Protein AF-A0A8S3HUP2-F1 (afdb_monomer_lite)

Sequence (171 aa):
MTCAILGTLSKCTTDFLYVMNHSKTFIFMIPIFGMLSSYVVVGIRSYISKICNLDEEGKIFSIIASLESIDALIGSFLFNILYSYTISTCPSSIFILACFLHFLTLPIFIDNNLNRRQNVAEQMKKMLPIKNNNSNNQSRIHYLSLMHYFRRNHRKFIYDYNRPDNDRNKI

Foldseek 3Di:
DVLLLQLLVLLLVLLVLLLVPPDPVSVVCSVVSNVSNVSNVVVVLVVLVVVDDPVCSVVVVVVVVVVVVVVVVVLVVCLVVVCVVCVVPDNSVSSVVVSVVSVVVNVVVVVVVVVVVVVVVVVVVVVDPDPDPPCPPVVVVVVVVVVVVVVVVVVVVVVVVPDDPPPPPDD

Structure (mmCIF, N/CA/C/O backbone):
data_AF-A0A8S3HUP2-F1
#
_entry.id   AF-A0A8S3HUP2-F1
#
loop_
_atom_site.group_PDB
_atom_site.id
_atom_site.type_symbol
_atom_site.label_atom_id
_atom_site.label_alt_id
_atom_site.label_comp_id
_atom_site.label_asym_id
_atom_site.label_entity_id
_atom_site.label_seq_id
_atom_site.pdbx_PDB_ins_code
_atom_site.Cartn_x
_atom_site.Cartn_y
_atom_site.Cartn_z
_atom_site.occupancy
_atom_site.B_iso_or_equiv
_atom_site.auth_seq_id
_atom_site.auth_comp_id
_atom_site.auth_asym_id
_atom_site.auth_atom_id
_atom_site.pdbx_PDB_model_num
ATOM 1 N N . MET A 1 1 ? -4.313 -1.466 10.182 1.00 73.88 1 MET A N 1
ATOM 2 C CA . MET A 1 1 ? -3.407 -0.297 10.143 1.00 73.88 1 MET A CA 1
ATOM 3 C C . MET A 1 1 ? -1.939 -0.671 10.218 1.00 73.88 1 MET A C 1
ATOM 5 O O . MET A 1 1 ? -1.272 -0.479 9.220 1.00 73.88 1 MET A O 1
ATOM 9 N N . THR A 1 2 ? -1.426 -1.286 11.286 1.00 78.38 2 THR A N 1
ATOM 10 C CA . THR A 1 2 ? -0.028 -1.778 11.300 1.00 78.38 2 THR A CA 1
ATOM 11 C C . THR A 1 2 ? 0.268 -2.768 10.167 1.00 78.38 2 THR A C 1
ATOM 13 O O . THR A 1 2 ? 1.293 -2.640 9.513 1.00 78.38 2 THR A O 1
ATOM 16 N N . CYS A 1 3 ? -0.664 -3.678 9.858 1.00 83.56 3 CYS A N 1
ATOM 17 C CA . CYS A 1 3 ? -0.536 -4.590 8.712 1.00 83.56 3 CYS A CA 1
ATOM 18 C C . CYS A 1 3 ? -0.501 -3.856 7.359 1.00 83.56 3 CYS A C 1
ATOM 20 O O . CYS A 1 3 ? 0.185 -4.307 6.452 1.00 83.56 3 CYS A O 1
ATOM 22 N N . ALA A 1 4 ? -1.189 -2.712 7.236 1.00 82.94 4 ALA A N 1
ATOM 23 C CA . ALA A 1 4 ? -1.146 -1.911 6.014 1.00 82.94 4 ALA A CA 1
ATOM 24 C C . ALA A 1 4 ? 0.214 -1.219 5.854 1.00 82.94 4 ALA A C 1
ATOM 26 O O . ALA A 1 4 ? 0.781 -1.265 4.775 1.00 82.94 4 ALA A O 1
ATOM 27 N N . ILE A 1 5 ? 0.779 -0.681 6.942 1.00 84.75 5 ILE A N 1
ATOM 28 C CA . ILE A 1 5 ? 2.119 -0.066 6.942 1.00 84.75 5 ILE A CA 1
ATOM 29 C C . ILE A 1 5 ? 3.199 -1.085 6.550 1.00 84.75 5 ILE A C 1
ATOM 31 O O . ILE A 1 5 ? 4.097 -0.777 5.768 1.00 84.75 5 ILE A O 1
ATOM 35 N N . LEU A 1 6 ? 3.104 -2.314 7.070 1.00 87.31 6 LEU A N 1
ATOM 36 C CA . LEU A 1 6 ? 4.016 -3.398 6.694 1.00 87.31 6 LEU A CA 1
ATOM 37 C C . LEU A 1 6 ? 3.906 -3.732 5.200 1.00 87.31 6 LEU A C 1
ATOM 39 O O . LEU A 1 6 ? 4.928 -3.897 4.535 1.00 87.31 6 LEU A O 1
ATOM 43 N N . GLY A 1 7 ? 2.684 -3.770 4.664 1.00 86.38 7 GLY A N 1
ATOM 44 C CA . GLY A 1 7 ? 2.462 -4.008 3.241 1.00 86.38 7 GLY A CA 1
ATOM 45 C C . GLY A 1 7 ? 2.969 -2.874 2.345 1.00 86.38 7 GLY A C 1
ATOM 46 O O . GLY A 1 7 ? 3.601 -3.147 1.328 1.00 86.38 7 GLY A O 1
ATOM 47 N N . THR A 1 8 ? 2.780 -1.606 2.732 1.00 85.56 8 THR A N 1
ATOM 48 C CA . THR A 1 8 ? 3.290 -0.460 1.959 1.00 85.56 8 THR A CA 1
ATOM 49 C C . THR A 1 8 ? 4.816 -0.406 1.960 1.00 85.56 8 THR A C 1
ATOM 51 O O . THR A 1 8 ? 5.414 -0.076 0.939 1.00 85.56 8 THR A O 1
ATOM 54 N N . LEU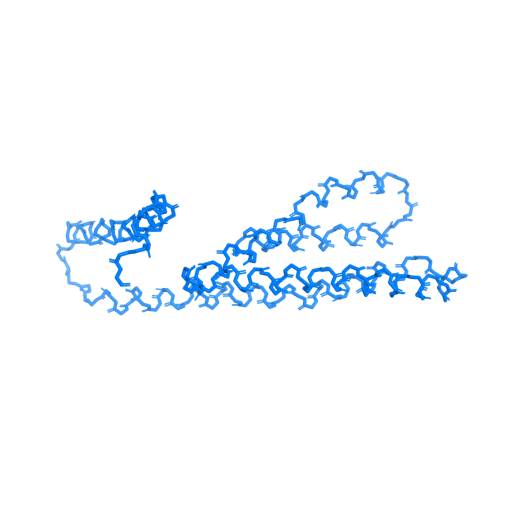 A 1 9 ? 5.462 -0.782 3.070 1.00 88.00 9 LEU A N 1
ATOM 55 C CA . LEU A 1 9 ? 6.923 -0.856 3.149 1.00 88.00 9 LEU A CA 1
ATOM 56 C C . LEU A 1 9 ? 7.476 -1.950 2.225 1.00 88.00 9 LEU A C 1
ATOM 58 O O . LEU A 1 9 ? 8.397 -1.703 1.453 1.00 88.00 9 LEU A O 1
ATOM 62 N N . SER A 1 10 ? 6.863 -3.135 2.257 1.00 88.19 10 SER A N 1
ATOM 63 C CA . SER A 1 10 ? 7.183 -4.240 1.345 1.00 88.19 10 SER A CA 1
ATOM 64 C C . SER A 1 10 ? 7.017 -3.837 -0.125 1.00 88.19 10 SER A C 1
ATOM 66 O O . SER A 1 10 ? 7.893 -4.125 -0.947 1.00 88.19 10 SER A O 1
ATOM 68 N N . LYS A 1 11 ? 5.944 -3.107 -0.461 1.00 86.56 11 LYS A N 1
ATOM 69 C CA . LYS A 1 11 ? 5.715 -2.615 -1.824 1.00 86.56 11 LYS A CA 1
ATOM 70 C C . LYS A 1 11 ? 6.787 -1.614 -2.263 1.00 86.56 11 LYS A C 1
ATOM 72 O O . LYS A 1 11 ? 7.316 -1.757 -3.360 1.00 86.56 11 LYS A O 1
ATOM 77 N N . CYS A 1 12 ? 7.169 -0.684 -1.388 1.00 86.19 12 CYS A N 1
ATOM 78 C CA . CYS A 1 12 ? 8.240 0.278 -1.655 1.00 86.19 12 CYS A CA 1
ATOM 79 C C . CYS A 1 12 ? 9.581 -0.421 -1.941 1.00 86.19 12 CYS A C 1
ATOM 81 O O . CYS A 1 12 ? 10.260 -0.082 -2.909 1.00 86.19 12 CYS A O 1
ATOM 83 N N . THR A 1 13 ? 9.940 -1.438 -1.148 1.00 87.69 13 THR A N 1
ATOM 84 C CA . THR A 1 13 ? 11.149 -2.247 -1.384 1.00 87.69 13 THR A CA 1
ATOM 85 C C . THR A 1 13 ? 11.082 -2.980 -2.724 1.00 87.69 13 THR A C 1
ATOM 87 O O . THR A 1 13 ? 12.063 -3.026 -3.460 1.00 87.69 13 THR A O 1
ATOM 90 N N . THR A 1 14 ? 9.917 -3.530 -3.066 1.00 87.62 14 THR A N 1
ATOM 91 C CA . THR A 1 14 ? 9.701 -4.267 -4.320 1.00 87.62 14 THR A CA 1
ATOM 92 C C . THR A 1 14 ? 9.875 -3.363 -5.542 1.00 87.62 14 THR A C 1
ATOM 94 O O . THR A 1 14 ? 10.558 -3.739 -6.492 1.00 87.62 14 THR A O 1
ATOM 97 N N . ASP A 1 15 ? 9.309 -2.156 -5.513 1.00 85.12 15 ASP A N 1
ATOM 98 C CA . ASP A 1 15 ? 9.415 -1.201 -6.621 1.00 85.12 15 ASP A CA 1
ATOM 99 C C . ASP A 1 15 ? 10.847 -0.682 -6.789 1.00 85.12 15 ASP A C 1
ATOM 101 O O . ASP A 1 15 ? 11.329 -0.540 -7.912 1.00 85.12 15 ASP A O 1
ATOM 105 N N . PHE A 1 16 ? 11.577 -0.488 -5.687 1.00 86.50 16 PHE A N 1
ATOM 106 C CA . PHE A 1 16 ? 12.999 -0.152 -5.738 1.00 86.50 16 PHE A CA 1
ATOM 107 C C . PHE A 1 16 ? 13.827 -1.257 -6.417 1.00 86.50 16 PHE A C 1
ATOM 109 O O . PHE A 1 16 ? 14.665 -0.970 -7.273 1.00 86.50 16 PHE A O 1
ATOM 116 N N . LEU A 1 17 ? 13.548 -2.529 -6.107 1.00 86.94 17 LEU A N 1
ATOM 117 C CA . LEU A 1 17 ? 14.198 -3.670 -6.763 1.00 86.94 17 LEU A CA 1
ATOM 118 C C . LEU A 1 17 ? 13.874 -3.754 -8.263 1.00 86.94 17 LEU A C 1
ATOM 120 O O . LEU A 1 17 ? 14.758 -4.095 -9.048 1.00 86.94 17 LEU A O 1
ATOM 124 N N . TYR A 1 18 ? 12.652 -3.396 -8.675 1.00 85.25 18 TYR A N 1
ATOM 125 C CA . TYR A 1 18 ? 12.288 -3.286 -10.093 1.00 85.25 18 TYR A CA 1
ATOM 126 C C . TYR A 1 18 ? 13.093 -2.205 -10.827 1.00 85.25 18 TYR A C 1
ATOM 128 O O . TYR A 1 18 ? 13.480 -2.403 -11.978 1.00 85.25 18 TYR A O 1
ATOM 136 N N . VAL A 1 19 ? 13.375 -1.072 -10.177 1.00 84.12 19 VAL A N 1
ATOM 137 C CA . VAL A 1 19 ? 14.195 -0.002 -10.771 1.00 84.12 19 VAL A CA 1
ATOM 138 C C . VAL A 1 19 ? 15.656 -0.438 -10.909 1.00 84.12 19 VAL A C 1
ATOM 140 O O . VAL A 1 19 ? 16.290 -0.155 -11.924 1.00 84.12 19 VAL A O 1
ATOM 143 N N . MET A 1 20 ? 16.186 -1.188 -9.939 1.00 81.44 20 MET A N 1
ATOM 144 C CA . MET A 1 20 ? 17.572 -1.668 -9.948 1.00 81.44 20 MET A CA 1
ATOM 145 C C . MET A 1 20 ? 17.836 -2.854 -10.890 1.00 81.44 20 MET A C 1
ATOM 147 O O . MET A 1 20 ? 18.904 -3.446 -10.771 1.00 81.44 20 MET A O 1
ATOM 151 N N . ASN A 1 21 ? 16.931 -3.191 -11.821 1.00 75.25 21 ASN A N 1
ATOM 152 C CA . ASN A 1 21 ? 16.952 -4.363 -12.717 1.00 75.25 21 ASN A CA 1
ATOM 153 C C . ASN A 1 21 ? 18.203 -4.490 -13.633 1.00 75.25 21 ASN A C 1
ATOM 155 O O . ASN A 1 21 ? 18.117 -4.446 -14.856 1.00 75.25 21 ASN A O 1
ATOM 159 N N . HIS A 1 22 ? 19.381 -4.656 -13.034 1.00 73.25 22 HIS A N 1
ATOM 160 C CA . HIS A 1 22 ? 20.679 -4.838 -13.680 1.00 73.25 22 HIS A CA 1
ATOM 161 C C . HIS A 1 22 ? 21.050 -6.325 -13.781 1.00 73.25 22 HIS A C 1
ATOM 163 O O . HIS A 1 22 ? 21.909 -6.692 -14.576 1.00 73.25 22 HIS A O 1
ATOM 169 N N . SER A 1 23 ? 20.422 -7.199 -12.979 1.00 79.19 23 SER A N 1
ATOM 170 C CA . SER A 1 23 ? 20.709 -8.638 -12.952 1.00 79.19 23 SER A CA 1
ATOM 171 C C . SER A 1 23 ? 19.450 -9.476 -12.739 1.00 79.19 23 SER A C 1
ATOM 173 O O . SER A 1 23 ? 18.582 -9.129 -11.936 1.00 79.19 23 SER A O 1
ATOM 175 N N . LYS A 1 24 ? 19.394 -10.637 -13.408 1.00 83.00 24 LYS A N 1
ATOM 176 C CA . LYS A 1 24 ? 18.286 -11.607 -13.332 1.00 83.00 24 LYS A CA 1
ATOM 177 C C . LYS A 1 24 ? 17.995 -12.055 -11.896 1.00 83.00 24 LYS A C 1
ATOM 179 O O . LYS A 1 24 ? 16.846 -12.327 -11.568 1.00 83.00 24 LYS A O 1
ATOM 184 N N . THR A 1 25 ? 19.009 -12.082 -11.029 1.00 83.31 25 THR A N 1
ATOM 185 C CA . THR A 1 25 ? 18.858 -12.444 -9.611 1.00 83.31 25 THR A CA 1
ATOM 186 C C . THR A 1 25 ? 17.901 -11.509 -8.874 1.00 83.31 25 THR A C 1
ATOM 188 O O . THR A 1 25 ? 17.112 -11.973 -8.055 1.00 83.31 25 THR A O 1
ATOM 191 N N . PHE A 1 26 ? 17.913 -10.209 -9.188 1.00 84.12 26 PHE A N 1
ATOM 192 C CA . PHE A 1 26 ? 17.001 -9.256 -8.554 1.00 84.12 26 PHE A CA 1
ATOM 193 C C . PHE A 1 26 ? 15.550 -9.533 -8.941 1.00 84.12 26 PHE A C 1
ATOM 195 O O . PHE A 1 26 ? 14.692 -9.519 -8.065 1.00 84.12 26 PHE A O 1
ATOM 202 N N . ILE A 1 27 ? 15.290 -9.902 -10.200 1.00 85.56 27 ILE A N 1
ATOM 203 C CA . ILE A 1 27 ? 13.943 -10.244 -10.675 1.00 85.56 27 ILE A CA 1
ATOM 204 C C . ILE A 1 27 ? 13.353 -11.426 -9.889 1.00 85.56 27 ILE A C 1
ATOM 206 O O . ILE A 1 27 ? 12.181 -11.395 -9.524 1.00 85.56 27 ILE A O 1
ATOM 210 N N . PHE A 1 28 ? 14.160 -12.442 -9.562 1.00 88.06 28 PHE A N 1
ATOM 211 C CA . PHE A 1 28 ? 13.699 -13.586 -8.762 1.00 88.06 28 PHE A CA 1
ATOM 212 C C . PHE A 1 28 ? 13.420 -13.240 -7.293 1.00 88.06 28 PHE A C 1
ATOM 214 O O . PHE A 1 28 ? 12.598 -13.896 -6.658 1.00 88.06 28 PHE A O 1
ATOM 221 N N . MET A 1 29 ? 14.068 -12.207 -6.750 1.00 86.94 29 MET A N 1
ATOM 222 C CA . MET A 1 29 ? 13.870 -11.774 -5.363 1.00 86.94 29 MET A CA 1
ATOM 223 C C . MET A 1 29 ? 12.616 -10.908 -5.183 1.00 86.94 29 MET A C 1
ATOM 225 O O . MET A 1 29 ? 11.998 -10.941 -4.122 1.00 86.94 29 MET A O 1
ATOM 229 N N . ILE A 1 30 ? 12.201 -10.170 -6.216 1.00 88.81 30 ILE A N 1
ATOM 230 C CA . ILE A 1 30 ? 11.006 -9.307 -6.217 1.00 88.81 30 ILE A CA 1
ATOM 231 C C . ILE A 1 30 ? 9.761 -9.967 -5.598 1.00 88.81 30 ILE A C 1
ATOM 233 O O . ILE A 1 30 ? 9.199 -9.374 -4.677 1.00 88.81 30 ILE A O 1
ATOM 237 N N . PRO A 1 31 ? 9.301 -11.160 -6.032 1.00 87.69 31 PRO A N 1
ATOM 238 C CA . PRO A 1 31 ? 8.092 -11.760 -5.473 1.00 87.69 31 PRO A CA 1
ATOM 239 C C . PRO A 1 31 ? 8.224 -12.062 -3.980 1.00 87.69 31 PRO A C 1
ATOM 241 O O . PRO A 1 31 ? 7.248 -11.876 -3.265 1.00 87.69 31 PRO A O 1
ATOM 244 N N . ILE A 1 32 ? 9.416 -12.439 -3.496 1.00 89.19 32 ILE A N 1
ATOM 245 C CA . ILE A 1 32 ? 9.687 -12.713 -2.073 1.00 89.19 32 ILE A CA 1
ATOM 246 C C . ILE A 1 32 ? 9.474 -11.445 -1.242 1.00 89.19 32 ILE A C 1
ATOM 248 O O . ILE A 1 32 ? 8.803 -11.473 -0.211 1.00 89.19 32 ILE A O 1
ATOM 252 N N . PHE A 1 33 ? 9.991 -10.311 -1.717 1.00 87.25 33 PHE A N 1
ATOM 253 C CA . PHE A 1 33 ? 9.787 -9.022 -1.057 1.00 87.25 33 PHE A CA 1
ATOM 254 C C . PHE A 1 33 ? 8.366 -8.483 -1.239 1.00 87.25 33 PHE A C 1
ATOM 256 O O . PHE A 1 33 ? 7.882 -7.773 -0.359 1.00 87.25 33 PHE A O 1
ATOM 263 N N . GLY A 1 34 ? 7.685 -8.848 -2.327 1.00 86.94 34 GLY A N 1
ATOM 264 C CA . GLY A 1 34 ? 6.333 -8.409 -2.663 1.00 86.94 34 GLY A CA 1
ATOM 265 C C . GLY A 1 34 ? 5.201 -9.192 -1.994 1.00 86.94 34 GLY A C 1
ATOM 266 O O . GLY A 1 34 ? 4.079 -8.696 -1.974 1.00 86.94 34 GLY A O 1
ATOM 267 N N . MET A 1 35 ? 5.451 -10.368 -1.400 1.00 87.88 35 MET A N 1
ATOM 268 C CA . MET A 1 35 ? 4.388 -11.215 -0.815 1.00 87.88 35 MET A CA 1
ATOM 269 C C . MET A 1 35 ? 3.552 -10.487 0.247 1.00 87.88 35 MET A C 1
ATOM 271 O O . MET A 1 35 ? 2.364 -10.756 0.424 1.00 87.88 35 MET A O 1
ATOM 275 N N . LEU A 1 36 ? 4.173 -9.552 0.965 1.00 86.75 36 LEU A N 1
ATOM 276 C CA . LEU A 1 36 ? 3.523 -8.781 2.019 1.00 86.75 36 LEU A CA 1
ATOM 277 C C . LEU A 1 36 ? 2.713 -7.591 1.473 1.00 86.75 36 LEU A C 1
ATOM 279 O O . LEU A 1 36 ? 1.962 -6.975 2.229 1.00 86.75 36 LEU A O 1
ATOM 283 N N . SER A 1 37 ? 2.789 -7.266 0.180 1.00 84.62 37 SER A N 1
ATO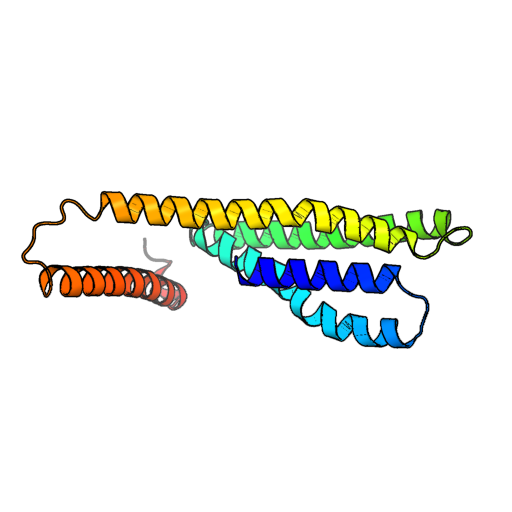M 284 C CA . SER A 1 37 ? 2.101 -6.091 -0.362 1.00 84.62 37 SER A CA 1
ATOM 285 C C . SER A 1 37 ? 0.577 -6.234 -0.353 1.00 84.62 37 SER A C 1
ATOM 287 O O . SER A 1 37 ? -0.137 -5.249 -0.177 1.00 84.62 37 SER A O 1
ATOM 289 N N . SER A 1 38 ? 0.052 -7.458 -0.456 1.00 84.25 38 SER A N 1
ATOM 290 C CA . SER A 1 38 ? -1.394 -7.728 -0.400 1.00 84.25 38 SER A CA 1
ATOM 291 C C . SER A 1 38 ? -2.023 -7.396 0.962 1.00 84.25 38 SER A C 1
ATOM 293 O O . SER A 1 38 ? -3.237 -7.216 1.065 1.00 84.25 38 SER A O 1
ATOM 295 N N . TYR A 1 39 ? -1.213 -7.242 2.017 1.00 87.69 39 TYR A N 1
ATOM 296 C CA . TYR A 1 39 ? -1.695 -6.888 3.355 1.00 87.69 39 TYR A CA 1
ATOM 297 C C . TYR A 1 39 ? -2.212 -5.445 3.448 1.00 87.69 39 TYR A C 1
ATOM 299 O O . TYR A 1 39 ? -2.950 -5.129 4.387 1.00 87.69 39 TYR A O 1
ATOM 307 N N . VAL A 1 40 ? -1.875 -4.574 2.487 1.00 86.88 40 VAL A N 1
ATOM 308 C CA . VAL A 1 40 ? -2.396 -3.197 2.420 1.00 86.88 40 VAL A CA 1
ATOM 309 C C . VAL A 1 40 ? -3.917 -3.207 2.295 1.00 86.88 40 VAL A C 1
ATOM 311 O O . VAL A 1 40 ? -4.603 -2.625 3.136 1.00 86.88 40 VAL A O 1
ATOM 314 N N . VAL A 1 41 ? -4.447 -3.954 1.323 1.00 86.75 41 VAL A N 1
ATOM 315 C CA . VAL A 1 41 ? -5.890 -4.055 1.052 1.00 86.75 41 VAL A CA 1
ATOM 316 C C . VAL A 1 41 ? -6.633 -4.635 2.257 1.00 86.75 41 VAL A C 1
ATOM 318 O O . VAL A 1 41 ? -7.619 -4.065 2.723 1.00 86.75 41 VAL A O 1
ATOM 321 N N . VAL A 1 42 ? -6.109 -5.712 2.849 1.00 88.19 42 VAL A N 1
ATOM 322 C CA . VAL A 1 42 ? -6.680 -6.324 4.064 1.00 88.19 42 VAL A CA 1
ATOM 323 C C . VAL A 1 42 ? -6.684 -5.334 5.234 1.00 88.19 42 VAL A C 1
ATOM 325 O O . VAL A 1 42 ? -7.655 -5.243 5.991 1.00 88.19 42 VAL A O 1
ATOM 328 N N . GLY A 1 43 ? -5.609 -4.558 5.383 1.00 87.06 43 GLY A N 1
ATOM 329 C CA . GLY A 1 43 ? -5.463 -3.566 6.440 1.00 87.06 43 GLY A CA 1
ATOM 330 C C . GLY A 1 43 ? -6.396 -2.361 6.297 1.00 87.06 43 GLY A C 1
ATOM 331 O O . GLY A 1 43 ? -6.841 -1.847 7.330 1.00 87.06 43 GLY A O 1
ATOM 332 N N . ILE A 1 44 ? -6.693 -1.943 5.062 1.00 86.00 44 ILE A N 1
ATOM 333 C CA . ILE A 1 44 ? -7.686 -0.911 4.725 1.00 86.00 44 ILE A CA 1
ATOM 334 C C . ILE A 1 44 ? -9.092 -1.438 5.009 1.00 86.00 44 ILE A C 1
ATOM 336 O O . ILE A 1 44 ? -9.836 -0.804 5.757 1.00 86.00 44 ILE A O 1
ATOM 340 N N . ARG A 1 45 ? -9.433 -2.639 4.521 1.00 85.38 45 ARG A N 1
ATOM 341 C CA . ARG A 1 45 ? -10.758 -3.238 4.748 1.00 85.38 45 ARG A CA 1
ATOM 342 C C . 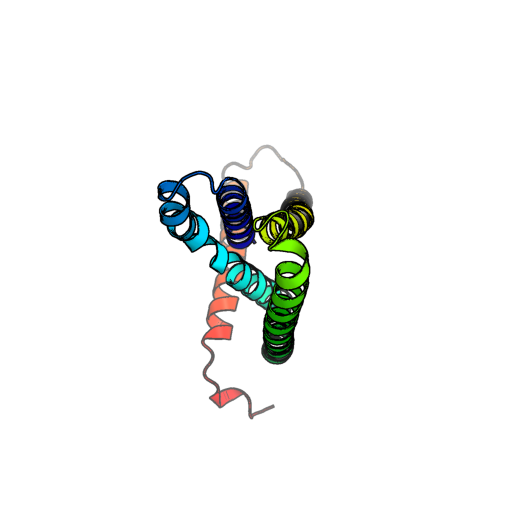ARG A 1 45 ? -11.061 -3.414 6.237 1.00 85.38 45 ARG A C 1
ATOM 344 O O . ARG A 1 45 ? -12.113 -3.006 6.715 1.00 85.38 45 ARG A O 1
ATOM 351 N N . SER A 1 46 ? -10.072 -3.879 7.002 1.00 87.50 46 SER A N 1
ATOM 352 C CA . SER A 1 46 ? -10.165 -4.009 8.465 1.00 87.50 46 SER A CA 1
ATOM 353 C C . SER A 1 46 ? -10.322 -2.679 9.209 1.00 87.50 46 SER A C 1
ATOM 355 O O . SER A 1 46 ? -10.652 -2.670 10.392 1.00 87.50 46 SER A O 1
ATOM 357 N N . TYR A 1 47 ? -9.960 -1.556 8.590 1.00 84.81 47 TYR A N 1
ATOM 358 C CA . TYR A 1 47 ? -10.101 -0.232 9.191 1.00 84.81 47 TYR A CA 1
ATOM 359 C C . TYR A 1 47 ? -11.450 0.384 8.865 1.00 84.81 47 TYR A C 1
ATOM 361 O O . TYR A 1 47 ? -12.086 0.928 9.758 1.00 84.81 47 TYR A O 1
ATOM 369 N N . ILE A 1 48 ? -11.901 0.222 7.628 1.00 85.75 48 ILE A N 1
ATOM 370 C CA . ILE A 1 48 ? -13.212 0.675 7.172 1.00 85.75 48 ILE A CA 1
ATOM 371 C C . ILE A 1 48 ? -14.314 -0.045 7.953 1.00 85.75 48 ILE A C 1
ATOM 373 O O . ILE A 1 48 ? -15.153 0.618 8.550 1.00 85.75 48 ILE A O 1
ATOM 377 N N . SER A 1 49 ? -14.192 -1.363 8.131 1.00 85.25 49 SER A N 1
ATOM 378 C CA . SER A 1 49 ? -15.051 -2.167 9.019 1.00 85.25 49 SER A CA 1
ATOM 379 C C . SER A 1 49 ? -15.179 -1.613 10.453 1.00 85.25 49 SER A C 1
ATOM 381 O O . SER A 1 49 ? -16.180 -1.820 11.125 1.00 85.25 49 SER A O 1
ATOM 383 N N . LYS A 1 50 ? -14.175 -0.874 10.954 1.00 82.19 50 LYS A N 1
ATOM 384 C CA . LYS A 1 50 ? -14.195 -0.300 12.316 1.00 82.19 50 LYS A CA 1
ATOM 385 C C . LYS A 1 50 ? -14.836 1.081 12.404 1.00 82.19 50 LYS A C 1
ATOM 387 O O . LYS A 1 50 ? -15.049 1.557 13.515 1.00 82.19 50 LYS A O 1
ATOM 392 N N . ILE A 1 51 ? -15.034 1.748 11.273 1.00 82.00 51 ILE A N 1
ATOM 393 C CA . ILE A 1 51 ? -15.559 3.119 11.198 1.00 82.00 51 ILE A CA 1
ATOM 394 C C . ILE A 1 51 ? -16.989 3.106 10.669 1.00 82.00 51 ILE A C 1
ATOM 396 O O . ILE A 1 51 ? -17.777 3.981 11.009 1.00 82.00 51 ILE A O 1
ATOM 400 N N . CYS A 1 52 ? -17.315 2.115 9.847 1.00 85.25 52 CYS A N 1
ATOM 401 C CA . CYS A 1 52 ? -18.629 1.945 9.264 1.00 85.25 52 CYS A CA 1
ATOM 402 C C . CYS A 1 52 ? -19.569 1.210 10.219 1.00 85.25 52 CYS A C 1
ATOM 404 O O . CYS A 1 52 ? -19.154 0.346 10.991 1.00 85.25 52 CYS A O 1
ATOM 406 N N . ASN A 1 53 ? -20.853 1.546 10.132 1.00 83.31 53 ASN A N 1
ATOM 407 C CA . ASN A 1 53 ? -21.905 0.793 10.800 1.00 83.31 53 ASN A CA 1
ATOM 408 C C . ASN A 1 53 ? -22.131 -0.545 10.076 1.00 83.31 53 ASN A C 1
ATOM 410 O O . ASN A 1 53 ? -21.953 -0.628 8.858 1.00 83.31 53 ASN A O 1
ATOM 414 N N . LEU A 1 54 ? -22.566 -1.571 10.815 1.00 78.69 54 LEU A N 1
ATOM 415 C CA . LEU A 1 54 ? -22.786 -2.933 10.297 1.00 78.69 54 LEU A CA 1
ATOM 416 C C . LEU A 1 54 ? -23.730 -2.971 9.079 1.00 78.69 54 LEU A C 1
ATOM 418 O O . LEU A 1 54 ? -23.538 -3.776 8.172 1.00 78.69 54 LEU A O 1
ATOM 422 N N . ASP A 1 55 ? -24.706 -2.063 9.019 1.00 84.25 55 ASP A N 1
ATOM 423 C CA . ASP A 1 55 ? -25.691 -1.998 7.929 1.00 84.25 55 ASP A CA 1
ATOM 424 C C . ASP A 1 55 ? -25.149 -1.337 6.646 1.00 84.25 55 ASP A C 1
ATOM 426 O O . ASP A 1 55 ? -25.708 -1.495 5.558 1.00 84.25 55 ASP A O 1
ATOM 430 N N . GLU A 1 56 ? -24.044 -0.594 6.748 1.00 86.12 56 GLU A N 1
ATOM 431 C CA . GLU A 1 56 ? -23.447 0.164 5.639 1.00 86.12 56 GLU A CA 1
ATOM 432 C C . GLU A 1 56 ? -22.114 -0.422 5.158 1.00 86.12 56 GLU A C 1
ATOM 434 O O . GLU A 1 56 ? -21.630 -0.065 4.081 1.00 86.12 56 GLU A O 1
ATOM 439 N N . GLU A 1 57 ? -21.538 -1.363 5.909 1.00 85.69 57 GLU A N 1
ATOM 440 C CA . GLU A 1 57 ? -20.248 -1.987 5.613 1.00 85.69 57 GLU A CA 1
ATOM 441 C C . GLU A 1 57 ? -20.225 -2.636 4.216 1.00 85.69 57 GLU A C 1
ATOM 443 O O . GLU A 1 57 ? -19.296 -2.416 3.436 1.00 85.69 57 GLU A O 1
ATOM 448 N N . GLY A 1 58 ? -21.294 -3.350 3.841 1.00 87.75 58 GLY A N 1
ATOM 449 C CA . GLY A 1 58 ? -21.415 -3.978 2.520 1.00 87.75 58 GLY A CA 1
ATOM 450 C C . GLY A 1 58 ? -21.485 -2.976 1.361 1.00 87.75 58 GLY A C 1
ATOM 451 O O . GLY A 1 58 ? -20.890 -3.209 0.305 1.00 87.75 58 GLY A O 1
ATOM 452 N N . LYS A 1 59 ? -22.149 -1.826 1.556 1.00 90.31 59 LYS A N 1
ATOM 453 C CA . LYS A 1 59 ? -22.224 -0.759 0.540 1.00 90.31 59 LYS A CA 1
ATOM 454 C C . LYS A 1 59 ? -20.844 -0.155 0.302 1.00 90.31 59 LYS A C 1
ATOM 456 O O . LYS A 1 59 ? -20.430 0.026 -0.840 1.00 90.31 59 LYS A O 1
ATOM 461 N N . ILE A 1 60 ? -20.108 0.096 1.380 1.00 92.06 60 ILE A N 1
ATOM 462 C CA . ILE A 1 60 ? -18.784 0.713 1.312 1.00 92.06 60 ILE A CA 1
ATOM 463 C C . ILE A 1 60 ? -17.760 -0.263 0.723 1.00 92.06 60 ILE A C 1
ATOM 465 O O . ILE A 1 60 ? -16.980 0.129 -0.144 1.00 92.06 60 ILE A O 1
ATOM 469 N N . PHE A 1 61 ? -17.806 -1.548 1.088 1.00 89.50 61 PHE A N 1
ATOM 470 C CA . PHE A 1 61 ? -16.964 -2.558 0.441 1.00 89.50 61 PHE A CA 1
ATOM 471 C C . PHE A 1 61 ? -17.269 -2.744 -1.042 1.00 89.50 61 PHE A C 1
ATOM 473 O O . PHE A 1 61 ? -16.336 -2.934 -1.819 1.00 89.50 61 PHE A O 1
ATOM 480 N N . SER A 1 62 ? -18.532 -2.615 -1.452 1.00 92.81 62 SER A N 1
ATOM 481 C CA . SER A 1 62 ? -18.901 -2.653 -2.872 1.00 92.81 62 SER A CA 1
ATOM 482 C C . SER A 1 62 ? -18.286 -1.483 -3.647 1.00 92.81 62 SER A C 1
ATOM 484 O O . SER A 1 62 ? -17.728 -1.683 -4.726 1.00 92.81 62 SER A O 1
ATOM 486 N N . ILE A 1 63 ? -18.304 -0.272 -3.076 1.00 94.25 63 ILE A N 1
ATOM 487 C CA . ILE A 1 63 ? -17.660 0.906 -3.677 1.00 94.25 63 ILE A CA 1
ATOM 488 C C . ILE A 1 63 ? -16.146 0.694 -3.787 1.00 94.25 63 ILE A C 1
ATOM 490 O O . ILE A 1 63 ? -15.571 0.935 -4.845 1.00 94.25 63 ILE A O 1
ATOM 494 N N . ILE A 1 64 ? -15.496 0.184 -2.740 1.00 92.06 64 ILE A N 1
ATOM 495 C CA . ILE A 1 64 ? -14.050 -0.087 -2.764 1.00 92.06 64 ILE A CA 1
ATOM 496 C C . ILE A 1 64 ? -13.700 -1.117 -3.836 1.00 92.06 64 ILE A C 1
ATOM 498 O O . ILE A 1 64 ? -12.765 -0.893 -4.593 1.00 92.06 64 ILE A O 1
ATOM 502 N N . ALA A 1 65 ? -14.466 -2.204 -3.951 1.00 92.69 65 ALA A N 1
ATOM 503 C CA . ALA A 1 65 ? -14.245 -3.213 -4.985 1.00 92.69 65 ALA A CA 1
ATOM 504 C C . ALA A 1 65 ? -14.424 -2.637 -6.404 1.00 92.69 65 ALA A C 1
ATOM 506 O O . ALA A 1 65 ? -13.663 -2.965 -7.318 1.00 92.69 65 ALA A O 1
ATOM 507 N N . SER A 1 66 ? -15.394 -1.733 -6.593 1.00 96.12 66 SER A N 1
ATOM 508 C CA . SER A 1 66 ? -15.561 -1.026 -7.868 1.00 96.12 66 SER A CA 1
ATOM 509 C C . SER A 1 66 ? -14.371 -0.110 -8.176 1.00 96.12 66 SER A C 1
ATOM 511 O O . SER A 1 66 ? -13.877 -0.108 -9.302 1.00 96.12 66 SER A O 1
ATOM 513 N N . LEU A 1 67 ? -13.843 0.591 -7.168 1.00 94.19 67 LEU A N 1
ATOM 514 C CA . LEU A 1 67 ? -12.657 1.435 -7.304 1.00 94.19 67 LEU A CA 1
ATOM 515 C C . LEU A 1 67 ? -11.394 0.614 -7.580 1.00 94.19 67 LEU A C 1
ATOM 517 O O . LEU A 1 67 ? -10.617 1.012 -8.435 1.00 94.19 67 LEU A O 1
ATOM 521 N N . GLU A 1 68 ? -11.210 -0.540 -6.933 1.00 91.38 68 GLU A N 1
ATOM 522 C CA . GLU A 1 68 ? -10.108 -1.474 -7.226 1.00 91.38 68 GLU A CA 1
ATOM 523 C C . GLU A 1 68 ? -10.156 -1.952 -8.689 1.00 91.38 68 GLU A C 1
ATOM 525 O O . GLU A 1 68 ? -9.127 -2.067 -9.353 1.00 91.38 68 GLU A O 1
ATOM 530 N N . SER A 1 69 ? -11.357 -2.185 -9.223 1.00 95.25 69 SER A N 1
ATOM 531 C CA . SER A 1 69 ? -11.535 -2.586 -10.625 1.00 95.25 69 SER A CA 1
ATOM 532 C C . SER A 1 69 ? -11.187 -1.451 -11.593 1.00 95.25 69 SER A C 1
ATOM 534 O O . SER A 1 69 ? -10.542 -1.674 -12.618 1.00 95.25 69 SER A O 1
ATOM 536 N N . ILE A 1 70 ? -11.589 -0.222 -11.258 1.00 96.38 70 ILE A N 1
ATOM 537 C CA . ILE A 1 70 ? -11.245 0.979 -12.028 1.00 96.38 70 ILE A CA 1
ATOM 538 C C . ILE A 1 70 ? -9.733 1.238 -11.971 1.00 96.38 70 ILE A C 1
ATOM 540 O O . ILE A 1 70 ? -9.133 1.533 -13.001 1.00 96.38 70 ILE A O 1
ATOM 544 N N . ASP A 1 71 ? -9.107 1.074 -10.805 1.00 92.00 71 ASP A N 1
ATOM 545 C CA . ASP A 1 71 ? -7.659 1.198 -10.615 1.00 92.00 71 ASP A CA 1
ATOM 546 C C . ASP A 1 71 ? -6.887 0.213 -11.504 1.00 92.00 71 ASP A C 1
ATOM 548 O O . ASP A 1 71 ? -5.979 0.619 -12.227 1.00 92.00 71 ASP A O 1
ATOM 552 N N . ALA A 1 72 ? -7.312 -1.054 -11.566 1.00 92.44 72 ALA A N 1
ATOM 553 C CA . ALA A 1 72 ? -6.705 -2.050 -12.452 1.00 92.44 72 ALA A CA 1
ATOM 554 C C . ALA A 1 72 ? -6.812 -1.671 -13.943 1.00 92.44 72 ALA A C 1
ATOM 556 O O . ALA A 1 72 ? -5.865 -1.872 -14.716 1.00 92.44 72 ALA A O 1
ATOM 557 N N . LEU A 1 73 ? -7.948 -1.095 -14.355 1.00 95.44 73 LEU A N 1
ATOM 558 C CA . LEU A 1 73 ? -8.157 -0.622 -15.724 1.00 95.44 73 LEU A CA 1
ATOM 559 C C . LEU A 1 73 ? -7.255 0.577 -16.046 1.00 95.44 73 LEU A C 1
ATOM 561 O O . LEU A 1 73 ? -6.565 0.574 -17.068 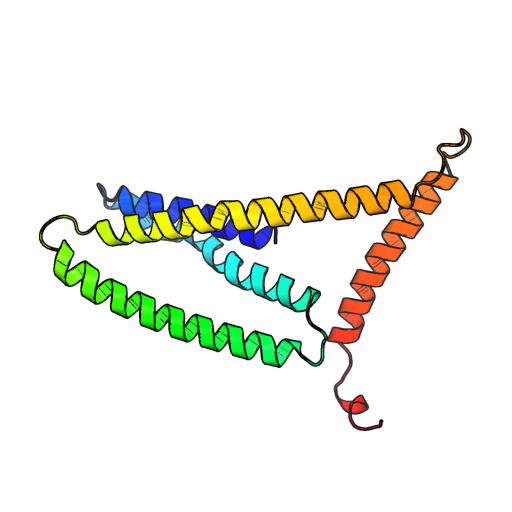1.00 95.44 73 LEU A O 1
ATOM 565 N N . ILE A 1 74 ? -7.223 1.576 -15.159 1.00 93.06 74 ILE A N 1
ATOM 566 C CA . ILE A 1 74 ? -6.381 2.770 -15.300 1.00 93.06 74 ILE A CA 1
ATOM 567 C C . ILE A 1 74 ? -4.903 2.377 -15.310 1.00 93.06 74 ILE A C 1
ATOM 569 O O . ILE A 1 74 ? -4.159 2.845 -16.168 1.00 93.06 74 ILE A O 1
ATOM 573 N N . GLY A 1 75 ? -4.483 1.482 -14.415 1.00 89.50 75 GLY A N 1
ATOM 574 C CA . GLY A 1 75 ? -3.115 0.977 -14.346 1.00 89.50 75 GLY A CA 1
ATOM 575 C C . GLY A 1 75 ? -2.690 0.287 -15.640 1.00 89.50 75 GLY A C 1
ATOM 576 O O . GLY A 1 75 ? -1.626 0.590 -16.175 1.00 89.50 75 GLY A O 1
ATOM 577 N N . SER A 1 76 ? -3.547 -0.569 -16.201 1.00 90.75 76 SER A N 1
ATOM 578 C CA . SER A 1 76 ? -3.283 -1.239 -17.484 1.00 90.75 76 SER A CA 1
ATOM 579 C C . SER A 1 76 ? -3.193 -0.245 -18.646 1.00 90.75 76 SER A C 1
ATOM 581 O O . SER A 1 76 ? -2.332 -0.364 -19.519 1.00 90.75 76 SER A O 1
ATOM 583 N N . PHE A 1 77 ? -4.064 0.763 -18.661 1.00 91.62 77 PHE A N 1
ATOM 584 C CA . PHE A 1 77 ? -4.073 1.793 -19.695 1.00 91.62 77 PHE A CA 1
ATOM 585 C C . PHE A 1 77 ? -2.833 2.694 -19.625 1.00 91.62 77 PHE A C 1
ATOM 587 O O . PHE A 1 77 ? -2.144 2.880 -20.630 1.00 91.62 77 PHE A O 1
ATOM 594 N N . LEU A 1 78 ? -2.498 3.183 -18.426 1.00 89.75 78 LEU A N 1
ATOM 595 C CA . LEU A 1 78 ? -1.274 3.940 -18.166 1.00 89.75 78 LEU A CA 1
ATOM 596 C C . LEU A 1 78 ? -0.035 3.130 -18.536 1.00 89.75 78 LEU A C 1
ATOM 598 O O . LEU A 1 78 ? 0.884 3.679 -19.141 1.00 89.75 78 LEU A O 1
ATOM 602 N N . PHE A 1 79 ? -0.028 1.829 -18.231 1.00 86.69 79 PHE A N 1
ATOM 603 C CA . PHE A 1 79 ? 1.067 0.945 -18.604 1.00 86.69 79 PHE A CA 1
ATOM 604 C C . PHE A 1 79 ? 1.257 0.880 -20.112 1.00 86.69 79 PHE A C 1
ATOM 606 O O . PHE A 1 79 ? 2.365 1.108 -20.587 1.00 86.69 79 PHE A O 1
ATOM 613 N N . ASN A 1 80 ? 0.191 0.648 -20.876 1.00 88.88 80 ASN A N 1
ATOM 614 C CA . ASN A 1 80 ? 0.282 0.561 -22.332 1.00 88.88 80 ASN A CA 1
ATOM 615 C C . ASN A 1 80 ? 0.758 1.867 -22.981 1.00 88.88 80 ASN A C 1
ATOM 617 O O . ASN A 1 80 ? 1.616 1.834 -23.867 1.00 88.88 80 ASN A O 1
ATOM 621 N N . ILE A 1 81 ? 0.246 3.015 -22.528 1.00 88.75 81 ILE A N 1
ATOM 622 C CA . ILE A 1 81 ? 0.671 4.325 -23.039 1.00 88.75 81 ILE A CA 1
ATOM 623 C C . ILE A 1 81 ? 2.141 4.561 -22.710 1.00 88.75 81 ILE A C 1
ATOM 625 O O . ILE A 1 81 ? 2.947 4.815 -23.605 1.00 88.75 81 ILE A O 1
ATOM 629 N N . LEU A 1 82 ? 2.506 4.457 -21.432 1.00 85.75 82 LEU A N 1
ATOM 630 C CA . LEU A 1 82 ? 3.854 4.779 -20.988 1.00 85.75 82 LEU A CA 1
ATOM 631 C C . LEU A 1 82 ? 4.877 3.816 -21.594 1.00 85.75 82 LEU A C 1
ATOM 633 O O . LEU A 1 82 ? 5.945 4.246 -22.020 1.00 85.75 82 LEU A O 1
ATOM 637 N N . TYR A 1 83 ? 4.545 2.532 -21.711 1.00 85.12 83 TYR A N 1
ATOM 638 C CA . TYR A 1 83 ? 5.405 1.553 -22.365 1.00 85.12 83 TYR A CA 1
ATOM 639 C C . TYR A 1 83 ? 5.626 1.888 -23.844 1.00 85.12 83 TYR A C 1
ATOM 641 O O . TYR A 1 83 ? 6.772 1.915 -24.288 1.00 85.12 83 TYR A O 1
ATOM 649 N N . SER A 1 84 ? 4.565 2.247 -24.577 1.00 85.75 84 SER A N 1
ATOM 650 C CA . SER A 1 84 ? 4.667 2.647 -25.989 1.00 85.75 84 SER A CA 1
ATOM 651 C C . SER A 1 84 ? 5.587 3.855 -26.191 1.00 85.75 84 SER A C 1
ATOM 653 O O . SER A 1 84 ? 6.344 3.892 -27.157 1.00 85.75 84 SER A O 1
ATOM 655 N N . TYR A 1 85 ? 5.570 4.818 -25.263 1.00 84.50 85 TYR A N 1
ATOM 656 C CA . TYR A 1 85 ? 6.433 6.001 -25.324 1.00 84.50 85 TYR A CA 1
ATOM 657 C C . TYR A 1 85 ? 7.859 5.774 -24.804 1.00 84.50 85 TYR A C 1
ATOM 659 O O . TYR A 1 85 ? 8.779 6.441 -25.271 1.00 84.50 85 TYR A O 1
ATOM 667 N N . THR A 1 86 ? 8.066 4.877 -23.832 1.00 83.81 86 THR A N 1
ATOM 668 C CA . THR A 1 86 ? 9.360 4.763 -23.129 1.00 83.81 86 THR A CA 1
ATOM 669 C C . THR A 1 86 ? 10.187 3.534 -23.488 1.00 83.81 86 THR A C 1
ATOM 671 O O . THR A 1 86 ? 11.349 3.467 -23.082 1.00 83.81 86 THR A O 1
ATOM 674 N N . ILE A 1 87 ? 9.651 2.591 -24.271 1.00 78.75 87 ILE A N 1
ATOM 675 C CA . ILE A 1 87 ? 10.368 1.371 -24.672 1.00 78.75 87 ILE A CA 1
ATOM 676 C C . ILE A 1 87 ? 11.719 1.658 -25.339 1.00 78.75 87 ILE A C 1
ATOM 678 O O . ILE A 1 87 ? 12.685 0.939 -25.095 1.00 78.75 87 ILE A O 1
ATOM 682 N N . SER A 1 88 ? 11.820 2.728 -26.129 1.00 72.19 88 SER A N 1
ATOM 683 C CA . SER A 1 88 ? 13.055 3.082 -26.834 1.00 72.19 88 SER A CA 1
ATOM 684 C C . SER A 1 88 ? 14.127 3.698 -25.937 1.00 72.19 88 SER A C 1
ATOM 686 O O . SER A 1 88 ? 15.302 3.652 -26.286 1.00 72.19 88 SER A O 1
ATOM 688 N N . THR A 1 89 ? 13.738 4.303 -24.812 1.00 76.56 89 THR A N 1
ATOM 689 C CA . THR A 1 89 ? 14.629 5.167 -24.022 1.00 76.56 89 THR A CA 1
ATOM 690 C C . THR A 1 89 ? 14.959 4.545 -22.669 1.00 76.56 89 THR A C 1
ATOM 692 O O . THR A 1 89 ? 16.129 4.419 -22.332 1.00 76.56 89 THR A O 1
ATOM 695 N N . CYS A 1 90 ? 13.943 4.124 -21.907 1.00 71.69 90 CYS A N 1
ATOM 696 C CA . CYS A 1 90 ? 14.095 3.566 -20.561 1.00 71.69 90 CYS A CA 1
ATOM 697 C C . CYS A 1 90 ? 12.902 2.650 -20.219 1.00 71.69 90 CYS A C 1
ATOM 699 O O . CYS A 1 90 ? 11.865 3.153 -19.780 1.00 71.69 90 CYS A O 1
ATOM 701 N N . PRO A 1 91 ? 13.032 1.314 -20.314 1.00 73.69 91 PRO A N 1
ATOM 702 C CA . PRO A 1 91 ? 11.939 0.388 -19.992 1.00 73.69 91 PRO A CA 1
ATOM 703 C C . PRO A 1 91 ? 11.549 0.392 -18.500 1.00 73.69 91 PRO A C 1
ATOM 705 O O . PRO A 1 91 ? 10.453 -0.037 -18.147 1.00 73.69 91 PRO A O 1
ATOM 708 N N . SER A 1 92 ? 12.411 0.909 -17.615 1.00 77.44 92 SER A N 1
ATOM 709 C CA . SER A 1 92 ? 12.166 0.980 -16.165 1.00 77.44 92 SER A CA 1
ATOM 710 C C . SER A 1 92 ? 11.357 2.207 -15.711 1.00 77.44 92 SER A C 1
ATOM 712 O O . SER A 1 92 ? 11.095 2.349 -14.516 1.00 77.44 92 SER A O 1
ATOM 714 N N . SER A 1 93 ? 10.955 3.100 -16.623 1.00 78.25 93 SER A N 1
ATOM 715 C CA . SER A 1 93 ? 10.276 4.368 -16.294 1.00 78.25 93 SER A CA 1
ATOM 716 C C . SER A 1 93 ? 8.970 4.179 -15.519 1.00 78.25 93 SER A C 1
ATOM 718 O O . SER A 1 93 ? 8.672 4.933 -14.593 1.00 78.25 93 SER A O 1
ATOM 720 N N . ILE A 1 94 ? 8.216 3.129 -15.844 1.00 82.25 94 ILE A N 1
ATOM 721 C CA . ILE A 1 94 ? 6.939 2.840 -15.196 1.00 82.25 94 ILE A CA 1
ATOM 722 C C . ILE A 1 94 ? 7.091 2.446 -13.727 1.00 82.25 94 ILE A C 1
ATOM 724 O O . ILE A 1 94 ? 6.269 2.820 -12.892 1.00 82.25 94 ILE A O 1
ATOM 728 N N . PHE A 1 95 ? 8.178 1.757 -13.383 1.00 82.12 95 PHE A N 1
ATOM 729 C CA . PHE A 1 95 ? 8.462 1.386 -12.000 1.00 82.12 95 PHE A CA 1
ATOM 730 C C . PHE A 1 95 ? 8.912 2.590 -11.171 1.00 82.12 95 PHE A C 1
ATOM 732 O O . PHE A 1 95 ? 8.618 2.655 -9.981 1.00 82.12 95 PHE A O 1
ATOM 739 N N . ILE A 1 96 ? 9.551 3.583 -11.799 1.00 83.44 96 ILE A N 1
ATOM 740 C CA . ILE A 1 96 ? 9.880 4.860 -11.150 1.00 83.44 96 ILE A CA 1
ATOM 741 C C . ILE A 1 96 ? 8.596 5.633 -10.824 1.00 83.44 96 ILE A C 1
ATOM 743 O O . ILE A 1 96 ? 8.449 6.129 -9.707 1.00 83.44 96 ILE A O 1
ATOM 747 N N . LEU A 1 97 ? 7.641 5.683 -11.760 1.00 85.50 97 LEU A N 1
ATOM 748 C CA . LEU A 1 97 ? 6.332 6.298 -11.522 1.00 85.50 97 LEU A CA 1
ATOM 749 C C . LEU A 1 97 ? 5.573 5.588 -10.390 1.00 85.50 97 LEU A C 1
ATOM 751 O O . LEU A 1 97 ? 5.051 6.247 -9.492 1.00 85.50 97 LEU A O 1
ATOM 755 N N . ALA A 1 98 ? 5.558 4.253 -10.391 1.00 84.25 98 ALA A N 1
ATOM 756 C CA . ALA A 1 98 ? 4.948 3.467 -9.320 1.00 84.25 98 ALA A CA 1
ATOM 757 C C . ALA A 1 98 ? 5.610 3.742 -7.958 1.00 84.25 98 ALA A C 1
ATOM 759 O O . ALA A 1 98 ? 4.915 3.965 -6.968 1.00 84.25 98 ALA A O 1
ATOM 760 N N . CYS A 1 99 ? 6.943 3.809 -7.915 1.00 84.44 99 CYS A N 1
ATOM 761 C CA . CYS A 1 99 ? 7.690 4.150 -6.706 1.00 84.44 99 CYS A CA 1
ATOM 762 C C . CYS A 1 99 ? 7.295 5.537 -6.176 1.00 84.44 99 CYS A C 1
ATOM 764 O O . CYS A 1 99 ? 7.033 5.688 -4.985 1.00 84.44 99 CYS A O 1
ATOM 766 N N . PHE A 1 100 ? 7.163 6.533 -7.058 1.00 87.19 100 PHE A N 1
ATOM 767 C CA . PHE A 1 100 ? 6.730 7.881 -6.685 1.00 87.19 100 PHE A CA 1
ATOM 768 C C . PHE A 1 100 ? 5.319 7.900 -6.070 1.00 87.19 100 PHE A C 1
ATOM 770 O O . PHE A 1 100 ? 5.105 8.515 -5.024 1.00 87.19 100 PHE A O 1
ATOM 777 N N . LEU A 1 101 ? 4.368 7.173 -6.665 1.00 86.44 101 LEU A N 1
ATOM 778 C CA . LEU A 1 101 ? 2.998 7.066 -6.145 1.00 86.44 101 LEU A CA 1
ATOM 779 C C . LEU A 1 101 ? 2.946 6.375 -4.771 1.00 86.44 101 LEU A C 1
ATOM 781 O O . LEU A 1 101 ? 2.259 6.842 -3.855 1.00 86.44 101 LEU A O 1
ATOM 785 N N . HIS A 1 102 ? 3.703 5.291 -4.586 1.00 84.94 102 HIS A N 1
ATOM 786 C CA . HIS A 1 102 ? 3.783 4.615 -3.288 1.00 84.94 102 HIS A CA 1
ATOM 787 C C . HIS A 1 102 ? 4.493 5.471 -2.235 1.00 84.94 102 HIS A C 1
ATOM 789 O O . HIS A 1 102 ? 4.069 5.488 -1.076 1.00 84.94 102 HIS A O 1
ATOM 795 N N . PHE A 1 103 ? 5.516 6.229 -2.631 1.00 85.00 103 PHE A N 1
ATOM 796 C CA . PHE A 1 103 ? 6.221 7.143 -1.739 1.00 85.00 103 PHE A CA 1
ATOM 797 C C . PHE A 1 103 ? 5.304 8.252 -1.212 1.00 85.00 103 PHE A C 1
ATOM 799 O O . PHE A 1 103 ? 5.352 8.562 -0.025 1.00 85.00 103 PHE A O 1
ATOM 806 N N . LEU A 1 104 ? 4.403 8.782 -2.048 1.00 87.06 104 LEU A N 1
ATOM 807 C CA . LEU A 1 104 ? 3.393 9.759 -1.623 1.00 87.06 104 LEU A CA 1
ATOM 808 C C . LEU A 1 104 ? 2.381 9.170 -0.623 1.00 87.06 104 LEU A C 1
ATOM 810 O O . LEU A 1 104 ? 1.883 9.866 0.260 1.00 87.06 104 LEU A O 1
ATOM 814 N N . THR A 1 105 ? 2.093 7.874 -0.736 1.00 82.56 105 THR A N 1
ATOM 815 C CA . THR A 1 105 ? 1.096 7.187 0.100 1.00 82.56 105 THR A CA 1
ATOM 816 C C . THR A 1 105 ? 1.630 6.832 1.497 1.00 82.56 105 THR A C 1
ATOM 818 O O . THR A 1 105 ? 0.869 6.804 2.467 1.00 82.56 105 THR A O 1
ATOM 821 N N . LEU A 1 106 ? 2.939 6.591 1.637 1.00 82.94 106 LEU A N 1
ATOM 822 C CA . LEU A 1 106 ? 3.585 6.250 2.912 1.00 82.94 106 LEU A CA 1
ATOM 823 C C . LEU A 1 106 ? 3.354 7.262 4.057 1.00 82.94 106 LEU A C 1
ATOM 825 O O . LEU A 1 106 ? 2.924 6.820 5.129 1.00 82.94 106 LEU A O 1
ATOM 829 N N . PRO A 1 107 ? 3.597 8.581 3.896 1.00 82.56 107 PRO A N 1
ATOM 830 C CA . PRO A 1 107 ? 3.427 9.547 4.984 1.00 82.56 107 PRO A CA 1
ATOM 831 C C . PRO A 1 107 ? 1.980 9.603 5.484 1.00 82.56 107 PRO A C 1
ATOM 833 O O . PRO A 1 107 ? 1.753 9.591 6.691 1.00 82.56 107 PRO A O 1
ATOM 836 N N . ILE A 1 108 ? 0.997 9.503 4.582 1.00 82.56 108 ILE A N 1
ATOM 837 C CA . ILE A 1 108 ? -0.433 9.500 4.930 1.00 82.56 108 ILE A CA 1
ATOM 838 C C . ILE A 1 108 ? -0.763 8.353 5.900 1.00 82.56 108 ILE A C 1
ATOM 840 O O . ILE A 1 108 ? -1.501 8.531 6.872 1.00 82.56 108 ILE A O 1
ATOM 844 N N . PHE A 1 109 ? -0.214 7.157 5.673 1.00 78.06 109 PHE A N 1
ATOM 845 C CA . PHE A 1 109 ? -0.434 6.016 6.568 1.00 78.06 109 PHE A CA 1
ATOM 846 C C . PHE A 1 109 ? 0.287 6.157 7.913 1.00 78.06 109 PHE A C 1
ATOM 848 O O . PHE A 1 109 ? -0.239 5.715 8.943 1.00 78.06 109 PHE A O 1
ATOM 855 N N . ILE A 1 110 ? 1.482 6.750 7.914 1.00 80.25 110 ILE A N 1
ATOM 856 C CA . ILE A 1 110 ? 2.286 6.956 9.123 1.00 80.25 110 ILE A CA 1
ATOM 857 C C . ILE A 1 110 ? 1.620 7.993 10.031 1.00 80.25 110 ILE A C 1
ATOM 859 O O . ILE A 1 110 ? 1.377 7.692 11.206 1.00 80.25 110 ILE A O 1
ATOM 863 N N . ASP A 1 111 ? 1.242 9.146 9.478 1.00 77.06 111 ASP A N 1
ATOM 864 C CA . ASP A 1 111 ? 0.602 10.245 10.207 1.00 77.06 111 ASP A CA 1
ATOM 865 C C . ASP A 1 111 ? -0.705 9.780 10.849 1.00 77.06 111 ASP A C 1
ATOM 867 O O . ASP A 1 111 ? -0.922 9.943 12.052 1.00 77.06 111 ASP A O 1
ATOM 871 N N . ASN A 1 112 ? -1.540 9.064 10.091 1.00 74.44 112 ASN A N 1
ATOM 872 C CA . ASN A 1 112 ? -2.788 8.501 10.603 1.00 74.44 112 ASN A CA 1
ATOM 873 C C . ASN A 1 112 ? -2.576 7.533 11.781 1.00 74.44 112 ASN A C 1
ATOM 875 O O . ASN A 1 112 ? -3.373 7.503 12.724 1.00 74.44 112 ASN A O 1
ATOM 879 N N . ASN A 1 113 ? -1.511 6.727 11.766 1.00 73.81 113 ASN A N 1
ATOM 880 C CA . ASN A 1 113 ? -1.235 5.783 12.849 1.00 73.81 113 ASN A CA 1
ATOM 881 C C . ASN A 1 113 ? -0.665 6.474 14.099 1.00 73.81 113 ASN A C 1
ATOM 883 O O . ASN A 1 113 ? -1.000 6.072 15.218 1.00 73.81 113 ASN A O 1
ATOM 887 N N . LEU A 1 114 ? 0.164 7.507 13.924 1.00 70.50 114 LEU A N 1
ATOM 888 C CA . LEU A 1 114 ? 0.713 8.293 15.028 1.00 70.50 114 LEU A CA 1
ATOM 889 C C . LEU A 1 114 ? -0.378 9.127 15.710 1.00 70.50 114 LEU A C 1
ATOM 891 O O . LEU A 1 114 ? -0.544 9.023 16.929 1.00 70.50 114 LEU A O 1
ATOM 895 N N . ASN A 1 115 ? -1.200 9.823 14.921 1.00 74.50 115 ASN A N 1
ATOM 896 C CA . ASN A 1 115 ? -2.345 10.603 15.398 1.00 74.50 115 ASN A CA 1
ATOM 897 C C . ASN A 1 115 ? -3.307 9.731 16.217 1.00 74.50 115 ASN A C 1
ATOM 899 O O . ASN A 1 115 ? -3.763 10.108 17.296 1.00 74.50 115 ASN A O 1
ATOM 903 N N . ARG A 1 116 ? -3.558 8.492 15.773 1.00 70.31 116 ARG A N 1
ATOM 904 C CA . ARG A 1 116 ? -4.410 7.553 16.516 1.00 70.31 116 ARG A CA 1
ATOM 905 C C . ARG A 1 116 ? -3.822 7.159 17.872 1.00 70.31 116 ARG A C 1
ATOM 907 O O . ARG A 1 116 ? -4.569 7.001 18.835 1.00 70.31 116 ARG A O 1
ATOM 914 N N . ARG A 1 117 ? -2.500 6.979 17.966 1.00 67.50 117 ARG A N 1
ATOM 915 C CA . ARG A 1 117 ? -1.824 6.672 19.240 1.00 67.50 117 ARG A CA 1
ATOM 916 C C . ARG A 1 117 ? -1.896 7.853 20.204 1.00 67.50 117 ARG A C 1
ATOM 918 O O . ARG A 1 117 ? -2.131 7.633 21.390 1.00 67.50 117 ARG A O 1
ATOM 925 N N . GLN A 1 118 ? -1.753 9.075 19.699 1.00 72.12 118 GLN A N 1
ATOM 926 C CA . GLN A 1 118 ? -1.870 10.294 20.499 1.00 72.12 118 GLN A CA 1
ATOM 927 C C . GLN A 1 118 ? -3.292 10.479 21.042 1.00 72.12 118 GLN A C 1
ATOM 929 O O . GLN A 1 118 ? -3.456 10.624 22.250 1.00 72.12 118 GLN A O 1
ATOM 934 N N . ASN A 1 119 ? -4.318 10.319 20.201 1.00 73.31 119 ASN A N 1
ATOM 935 C CA . ASN A 1 119 ? -5.721 10.429 20.617 1.00 73.31 119 ASN A CA 1
ATOM 936 C C . ASN A 1 119 ? -6.096 9.431 21.729 1.00 73.31 119 ASN A C 1
ATOM 938 O O . ASN A 1 119 ? -6.794 9.780 22.680 1.00 73.31 119 ASN A O 1
ATOM 942 N N . VAL A 1 120 ? -5.604 8.188 21.653 1.00 72.75 120 VAL A N 1
ATOM 943 C CA . VAL A 1 120 ? -5.832 7.180 22.705 1.00 72.75 120 VAL A CA 1
ATOM 944 C C . VAL A 1 120 ? -5.055 7.518 23.982 1.00 72.75 120 VAL A C 1
ATOM 946 O O . VAL A 1 120 ? -5.602 7.399 25.078 1.00 72.75 120 VAL A O 1
ATOM 949 N N . ALA A 1 121 ? -3.804 7.974 23.868 1.00 70.88 121 ALA A N 1
ATOM 950 C CA . ALA A 1 121 ? -2.997 8.369 25.022 1.00 70.88 121 ALA A CA 1
ATOM 951 C C . ALA A 1 121 ? -3.593 9.582 25.760 1.00 70.88 121 ALA A C 1
ATOM 953 O O . ALA A 1 121 ? -3.559 9.639 26.989 1.00 70.88 121 ALA A O 1
ATOM 954 N N . GLU A 1 122 ? -4.182 10.529 25.033 1.00 74.75 122 GLU A N 1
ATOM 955 C CA . GLU A 1 122 ? -4.888 11.666 25.623 1.00 74.75 122 GLU A CA 1
ATOM 956 C C . GLU A 1 122 ? -6.179 11.255 26.336 1.00 74.75 122 GLU A C 1
ATOM 958 O O . GLU A 1 122 ? -6.439 11.732 27.442 1.00 74.75 122 GLU A O 1
ATOM 963 N N . GLN A 1 123 ? -6.958 10.327 25.768 1.00 69.50 123 GLN A N 1
ATOM 964 C CA . GLN A 1 123 ? -8.125 9.759 26.453 1.00 69.50 123 GLN A CA 1
ATOM 965 C C . GLN A 1 123 ? -7.719 9.026 27.738 1.00 69.50 123 GLN A C 1
ATOM 967 O O . GLN A 1 123 ? -8.347 9.219 28.777 1.00 69.50 123 GLN A O 1
ATOM 972 N N . MET A 1 124 ? -6.624 8.260 27.707 1.00 62.50 124 MET A N 1
ATOM 973 C CA . MET A 1 124 ? -6.089 7.577 28.890 1.00 62.50 124 MET A CA 1
ATOM 974 C C . MET A 1 124 ? -5.648 8.554 29.982 1.00 62.50 124 MET A C 1
ATOM 976 O O . MET A 1 124 ? -5.934 8.320 31.152 1.00 62.50 124 MET A O 1
ATOM 980 N N . LYS A 1 125 ? -4.998 9.669 29.622 1.00 70.94 125 LYS A N 1
ATOM 981 C CA . LYS A 1 125 ? -4.618 10.713 30.590 1.00 70.94 125 LYS A CA 1
ATOM 982 C C . LYS A 1 125 ? -5.839 11.366 31.238 1.00 70.94 125 LYS A C 1
ATOM 984 O O . LYS A 1 125 ? -5.829 11.583 32.444 1.00 70.94 125 LYS A O 1
ATOM 989 N N . LYS A 1 126 ? -6.901 11.630 30.468 1.00 69.06 126 LY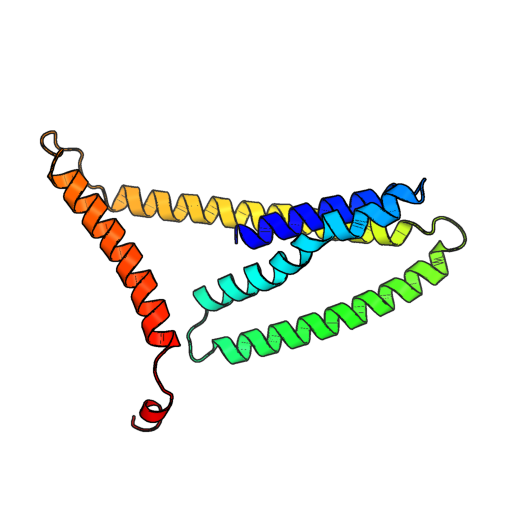S A N 1
ATOM 990 C CA . LYS A 1 126 ? -8.170 12.172 30.993 1.00 69.06 126 LYS A CA 1
ATOM 991 C C . LYS A 1 126 ? -8.904 11.172 31.900 1.00 69.06 126 LYS A C 1
ATOM 993 O O . LYS A 1 126 ? -9.532 11.584 32.867 1.00 69.06 126 LYS A O 1
ATOM 998 N N . MET A 1 127 ? -8.792 9.870 31.619 1.00 59.72 127 MET A N 1
ATOM 999 C CA . MET A 1 127 ? -9.349 8.780 32.439 1.00 59.72 127 MET A CA 1
ATOM 1000 C C . MET A 1 127 ? -8.505 8.421 33.671 1.00 59.72 127 MET A C 1
ATOM 1002 O O . MET A 1 127 ? -8.948 7.617 34.486 1.00 59.72 127 MET A O 1
ATOM 1006 N N . LEU A 1 128 ? -7.312 9.001 33.834 1.00 63.53 128 LEU A N 1
ATOM 1007 C CA . LEU A 1 128 ? -6.460 8.831 35.012 1.00 63.53 128 LEU A CA 1
ATOM 1008 C C . LEU A 1 128 ? -6.489 10.091 35.898 1.00 63.53 128 LEU A C 1
ATOM 1010 O O . LEU A 1 128 ? -5.440 10.719 36.086 1.00 63.53 128 LEU A O 1
ATOM 1014 N N . PRO A 1 129 ? -7.642 10.500 36.467 1.00 55.88 129 PRO A N 1
ATOM 1015 C CA . PRO A 1 129 ? -7.614 11.552 37.457 1.00 55.88 129 PRO A CA 1
ATOM 1016 C C . PRO A 1 129 ? -6.876 11.026 38.697 1.00 55.88 129 PRO A C 1
ATOM 1018 O O . PRO A 1 129 ? -7.279 10.057 39.333 1.00 55.88 129 PRO A O 1
ATOM 1021 N N . ILE A 1 130 ? -5.798 11.732 39.031 1.00 53.12 130 ILE A N 1
ATOM 1022 C CA . ILE A 1 130 ? -5.161 11.803 40.349 1.00 53.12 130 ILE A CA 1
ATOM 1023 C C . ILE A 1 130 ? -4.390 10.539 40.774 1.00 53.12 130 ILE A C 1
ATOM 1025 O O . ILE A 1 130 ? -4.894 9.605 41.396 1.00 53.12 130 ILE A O 1
ATOM 1029 N N . LYS A 1 131 ? -3.074 10.610 40.550 1.00 53.25 131 LYS A N 1
ATOM 1030 C CA . LYS A 1 131 ? -2.044 9.931 41.345 1.00 53.25 131 LYS A CA 1
ATOM 1031 C C . LYS A 1 131 ? -2.214 10.333 42.822 1.00 53.25 131 LYS A C 1
ATOM 1033 O O . LYS A 1 131 ? -1.613 11.308 43.258 1.00 53.25 131 LYS A O 1
ATOM 1038 N N . ASN A 1 132 ? -3.040 9.609 43.579 1.00 47.66 132 ASN A N 1
ATOM 1039 C CA . ASN A 1 132 ? -3.014 9.631 45.042 1.00 47.66 132 ASN A CA 1
ATOM 1040 C C . ASN A 1 132 ? -2.339 8.348 45.553 1.00 47.66 132 ASN A C 1
ATOM 1042 O O . ASN A 1 132 ? -2.594 7.246 45.065 1.00 47.66 132 ASN A O 1
ATOM 1046 N N . ASN A 1 133 ? -1.436 8.530 46.508 1.00 52.00 133 ASN A N 1
ATOM 1047 C CA . ASN A 1 133 ? -0.249 7.729 46.809 1.00 52.00 133 ASN A CA 1
ATOM 1048 C C . ASN A 1 133 ? -0.493 6.346 47.458 1.00 52.00 133 ASN A C 1
ATOM 1050 O O . ASN A 1 133 ? 0.426 5.793 48.048 1.00 52.00 133 ASN A O 1
ATOM 1054 N N . ASN A 1 134 ? -1.680 5.742 47.315 1.00 54.19 134 ASN A N 1
ATOM 1055 C CA . ASN A 1 134 ? -2.035 4.458 47.953 1.00 54.19 134 ASN A CA 1
ATOM 1056 C C . ASN A 1 134 ? -2.417 3.337 46.955 1.00 54.19 134 ASN A C 1
ATOM 1058 O O . ASN A 1 134 ? -3.105 2.378 47.299 1.00 54.19 134 ASN A O 1
ATOM 1062 N N . SER A 1 135 ? -2.005 3.434 45.688 1.00 53.31 135 SER A N 1
ATOM 1063 C CA . SER A 1 135 ? -2.708 2.791 44.568 1.00 53.31 135 SER A CA 1
ATOM 1064 C C . SER A 1 135 ? -2.107 1.494 43.999 1.00 53.31 135 SER A C 1
ATOM 1066 O O . SER A 1 135 ? -2.457 1.128 42.876 1.00 53.31 135 SER A O 1
ATOM 1068 N N . ASN A 1 136 ? -1.262 0.739 44.711 1.00 54.66 136 ASN A N 1
ATOM 1069 C CA . ASN A 1 136 ? -0.722 -0.515 44.142 1.00 54.66 136 ASN A CA 1
ATOM 1070 C C . ASN A 1 136 ? -1.814 -1.562 43.830 1.00 54.66 136 ASN A C 1
ATOM 1072 O O . ASN A 1 136 ? -1.687 -2.303 42.854 1.00 54.66 136 ASN A O 1
ATOM 1076 N N . ASN A 1 137 ? -2.933 -1.559 44.565 1.00 54.38 137 ASN A N 1
ATOM 1077 C CA . ASN A 1 137 ? -4.096 -2.404 44.260 1.00 54.38 137 ASN A CA 1
ATOM 1078 C C . ASN A 1 137 ? -5.144 -1.691 43.387 1.00 54.38 137 ASN A C 1
ATOM 1080 O O . ASN A 1 137 ? -5.646 -2.293 42.439 1.00 54.38 137 ASN A O 1
ATOM 1084 N N . GLN A 1 138 ? -5.413 -0.400 43.622 1.00 53.03 138 GLN A N 1
ATOM 1085 C CA . GLN A 1 138 ? -6.395 0.375 42.844 1.00 53.03 138 GLN A CA 1
ATOM 1086 C C . GLN A 1 138 ? -5.987 0.508 41.368 1.00 53.03 138 GLN A C 1
ATOM 1088 O O . GLN A 1 138 ? -6.812 0.333 40.474 1.00 53.03 138 GLN A O 1
ATOM 1093 N N . SER A 1 139 ? -4.697 0.748 41.104 1.00 55.28 139 SER A N 1
ATOM 1094 C CA . SER A 1 139 ? -4.170 0.862 39.743 1.00 55.28 139 SER A CA 1
ATOM 1095 C C . SER A 1 139 ? -4.263 -0.478 39.022 1.00 55.28 139 SER A C 1
ATOM 1097 O O . SER A 1 139 ? -4.728 -0.522 37.893 1.00 55.28 139 SER A O 1
ATOM 1099 N N . ARG A 1 140 ? -3.912 -1.594 39.681 1.00 54.34 140 ARG A N 1
ATOM 1100 C CA . ARG A 1 140 ? -4.033 -2.941 39.093 1.00 54.34 140 ARG A CA 1
ATOM 1101 C C . ARG A 1 140 ? -5.477 -3.289 38.754 1.00 54.34 140 ARG A C 1
ATOM 1103 O O . ARG A 1 140 ? -5.716 -3.758 37.648 1.00 54.34 140 ARG A O 1
ATOM 1110 N N . ILE A 1 141 ? -6.429 -3.015 39.648 1.00 56.69 141 ILE A N 1
ATOM 1111 C CA . ILE A 1 141 ? -7.860 -3.253 39.398 1.00 56.69 141 ILE A CA 1
ATOM 1112 C C . ILE A 1 141 ? -8.373 -2.353 38.264 1.00 56.69 141 ILE A C 1
ATOM 1114 O O . ILE A 1 141 ? -9.173 -2.806 37.451 1.00 56.69 141 ILE A O 1
ATOM 1118 N N . HIS A 1 142 ? -7.864 -1.124 38.144 1.00 56.84 142 HIS A N 1
ATOM 1119 C CA . HIS A 1 142 ? -8.209 -0.203 37.060 1.00 56.84 142 HIS A CA 1
ATOM 1120 C C . HIS A 1 142 ? -7.591 -0.596 35.704 1.00 56.84 142 HIS A C 1
ATOM 1122 O O . HIS A 1 142 ? -8.255 -0.537 34.674 1.00 56.84 142 HIS A O 1
ATOM 1128 N N . TYR A 1 143 ? -6.345 -1.080 35.669 1.00 59.56 143 TYR A N 1
ATOM 1129 C CA . TYR A 1 143 ? -5.763 -1.658 34.451 1.00 59.56 143 TYR A CA 1
ATOM 1130 C C . TYR A 1 143 ? -6.476 -2.955 34.056 1.00 59.56 143 TYR A C 1
ATOM 1132 O O . TYR A 1 143 ? -6.691 -3.196 32.871 1.00 59.56 143 TYR A O 1
ATOM 1140 N N . LEU A 1 144 ? -6.894 -3.769 35.031 1.00 62.91 144 LEU A N 1
ATOM 1141 C CA . LEU A 1 144 ? -7.721 -4.953 34.801 1.00 62.91 144 LEU A CA 1
ATOM 1142 C C . LEU A 1 144 ? -9.108 -4.575 34.275 1.00 62.91 144 LEU A C 1
ATOM 1144 O O . LEU A 1 144 ? -9.551 -5.184 33.308 1.00 62.91 144 LEU A O 1
ATOM 1148 N N . SER A 1 145 ? -9.781 -3.561 34.823 1.00 63.72 145 SER A N 1
ATOM 1149 C CA . SER A 1 145 ? -11.080 -3.106 34.313 1.00 63.72 145 SER A CA 1
ATOM 1150 C C . SER A 1 145 ? -10.958 -2.498 32.914 1.00 63.72 145 SER A C 1
ATOM 1152 O O . SER A 1 145 ? -11.814 -2.756 32.071 1.00 63.72 145 SER A O 1
ATOM 1154 N N . LEU A 1 146 ? -9.855 -1.804 32.619 1.00 59.09 146 LEU A N 1
ATOM 1155 C CA . LEU A 1 146 ? -9.535 -1.290 31.289 1.00 59.09 146 LEU A CA 1
ATOM 1156 C C . LEU A 1 146 ? -9.208 -2.414 30.296 1.00 59.09 146 LEU A C 1
ATOM 1158 O O . LEU A 1 146 ? -9.686 -2.387 29.165 1.00 59.09 146 LEU A O 1
ATOM 1162 N N . MET A 1 147 ? -8.463 -3.443 30.714 1.00 61.88 147 MET A N 1
ATOM 1163 C CA . MET A 1 147 ? -8.254 -4.653 29.914 1.00 61.88 147 MET A CA 1
ATOM 1164 C C . MET A 1 147 ? -9.559 -5.420 29.704 1.00 61.88 147 MET A C 1
ATOM 1166 O O . MET A 1 147 ? -9.799 -5.920 28.609 1.00 61.88 147 MET A O 1
ATOM 1170 N N . HIS A 1 148 ? -10.437 -5.486 30.705 1.00 61.47 148 HIS A N 1
ATOM 1171 C CA . HIS A 1 148 ? -11.762 -6.086 30.579 1.00 61.47 148 HIS A CA 1
ATOM 1172 C C . HIS A 1 148 ? -12.692 -5.256 29.695 1.00 61.47 148 HIS A C 1
ATOM 1174 O O . HIS A 1 148 ? -13.487 -5.844 28.968 1.00 61.47 148 HIS A O 1
ATOM 1180 N N . TYR A 1 149 ? -12.571 -3.930 29.697 1.00 61.66 149 TYR A N 1
ATOM 1181 C CA . TYR A 1 149 ? -13.271 -3.035 28.782 1.00 61.66 149 TYR A CA 1
ATOM 1182 C C . TYR A 1 149 ? -12.780 -3.235 27.344 1.00 61.66 149 TYR A C 1
ATOM 1184 O O . TYR A 1 149 ? -13.587 -3.524 26.461 1.00 61.66 149 TYR A O 1
ATOM 1192 N N . PHE A 1 150 ? -11.462 -3.226 27.117 1.00 63.41 150 PHE A N 1
ATOM 1193 C CA . PHE A 1 150 ? -10.857 -3.550 25.820 1.00 63.41 150 PHE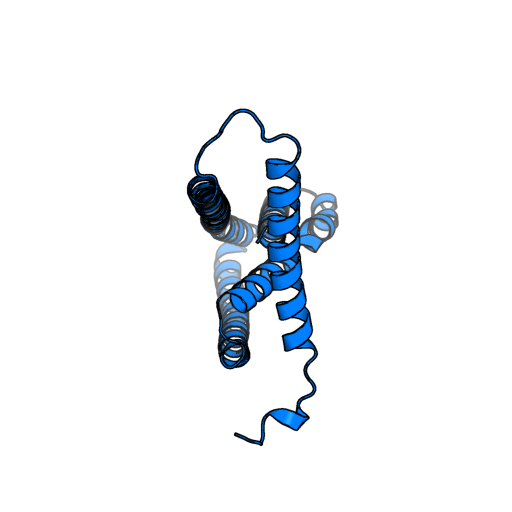 A CA 1
ATOM 1194 C C . PHE A 1 150 ? -11.264 -4.949 25.337 1.00 63.41 150 PHE A C 1
ATOM 1196 O O . PHE A 1 150 ? -11.656 -5.118 24.185 1.00 63.41 150 PHE A O 1
ATOM 1203 N N . ARG A 1 151 ? -11.250 -5.949 26.227 1.00 64.00 151 ARG A N 1
ATOM 1204 C CA . ARG A 1 151 ? -11.669 -7.330 25.946 1.00 64.00 151 ARG A CA 1
ATOM 1205 C C . ARG A 1 151 ? -13.178 -7.452 25.718 1.00 64.00 151 ARG A C 1
ATOM 1207 O O . ARG A 1 151 ? -13.583 -8.282 24.911 1.00 64.00 151 ARG A O 1
ATOM 1214 N N . ARG A 1 152 ? -14.020 -6.650 26.382 1.00 52.69 152 ARG A N 1
ATOM 1215 C CA . ARG A 1 152 ? -15.477 -6.597 26.145 1.00 52.69 152 ARG A CA 1
ATOM 1216 C C . ARG A 1 152 ? -15.803 -5.947 24.808 1.00 52.69 152 ARG A C 1
ATOM 1218 O O . ARG A 1 152 ? -16.640 -6.492 24.100 1.00 52.69 152 ARG A O 1
ATOM 1225 N N . ASN A 1 153 ? -15.116 -4.871 24.429 1.00 48.56 153 ASN A N 1
ATOM 1226 C CA . ASN A 1 153 ? -15.277 -4.272 23.103 1.00 48.56 153 ASN A CA 1
ATOM 1227 C C . ASN A 1 153 ? -14.829 -5.239 21.998 1.00 48.56 153 ASN A C 1
ATOM 1229 O O . ASN A 1 153 ? -15.525 -5.400 21.003 1.00 48.56 153 ASN A O 1
ATOM 1233 N N . HIS A 1 154 ? -13.737 -5.977 22.220 1.00 50.91 154 HIS A N 1
ATOM 1234 C CA . HIS A 1 154 ? -13.304 -7.031 21.299 1.00 50.91 154 HIS A CA 1
ATOM 1235 C C . HIS A 1 154 ? -14.280 -8.222 21.234 1.00 50.91 154 HIS A C 1
ATOM 1237 O O . HIS A 1 154 ? -14.421 -8.832 20.181 1.00 50.91 154 HIS A O 1
ATOM 1243 N N . ARG A 1 155 ? -14.961 -8.567 22.340 1.00 46.06 155 ARG A N 1
ATOM 1244 C CA . ARG A 1 155 ? -15.961 -9.652 22.378 1.00 46.06 155 ARG A CA 1
ATOM 1245 C C . ARG A 1 155 ? -17.314 -9.258 21.793 1.00 46.06 155 ARG A C 1
ATOM 1247 O O . ARG A 1 155 ? -17.912 -10.107 21.151 1.00 46.06 155 ARG A O 1
ATOM 1254 N N . LYS A 1 156 ? -17.780 -8.018 21.980 1.00 47.44 156 LYS A N 1
ATOM 1255 C CA . LYS A 1 156 ? -18.991 -7.510 21.308 1.00 47.44 156 LYS A CA 1
ATOM 1256 C C . LYS A 1 156 ? -18.828 -7.547 19.789 1.00 47.44 156 LYS A C 1
ATOM 1258 O O . LYS A 1 156 ? -19.712 -8.044 19.112 1.00 47.44 156 LYS A O 1
ATOM 1263 N N . PHE A 1 157 ? -17.645 -7.180 19.293 1.00 51.84 157 PHE A N 1
ATOM 1264 C CA . PHE A 1 157 ? -17.299 -7.287 17.873 1.00 51.84 157 PHE A CA 1
ATOM 1265 C C . PHE A 1 157 ? -17.391 -8.731 17.335 1.00 51.84 157 PHE A C 1
ATOM 1267 O O . PHE A 1 157 ? -17.837 -8.952 16.218 1.00 51.84 157 PHE A O 1
ATOM 1274 N N . ILE A 1 158 ? -17.010 -9.733 18.139 1.00 47.22 158 ILE A N 1
ATOM 1275 C CA . ILE A 1 158 ? -17.122 -11.156 17.764 1.00 47.22 158 ILE A CA 1
ATOM 1276 C C . ILE A 1 158 ? -18.571 -11.661 17.886 1.00 47.22 158 ILE A C 1
ATOM 1278 O O . ILE A 1 158 ? -18.985 -12.514 17.109 1.00 47.22 158 ILE A O 1
ATOM 1282 N N . TYR A 1 159 ? -19.343 -11.151 18.848 1.00 48.19 159 TYR A N 1
ATOM 1283 C CA . TYR A 1 159 ? -20.736 -11.554 19.060 1.00 48.19 159 TYR A CA 1
ATOM 1284 C C . TYR A 1 159 ? -21.679 -11.013 17.976 1.00 48.19 159 TYR A C 1
ATOM 1286 O O . TYR A 1 159 ? -22.548 -11.756 17.534 1.00 48.19 159 TYR A O 1
ATOM 1294 N N . ASP A 1 160 ? -21.482 -9.773 17.511 1.00 50.38 160 ASP A N 1
ATOM 1295 C CA . ASP A 1 160 ? -22.264 -9.205 16.400 1.00 50.38 160 ASP A CA 1
ATOM 1296 C C . ASP A 1 160 ? -21.921 -9.858 15.053 1.00 50.38 160 ASP A C 1
ATOM 1298 O O . ASP A 1 160 ? -22.808 -10.061 14.231 1.00 50.38 160 ASP A O 1
ATOM 1302 N N . TYR A 1 161 ? -20.666 -10.278 14.847 1.00 47.03 161 TYR A N 1
ATOM 1303 C CA . TYR A 1 161 ? -20.263 -11.027 13.650 1.00 47.03 161 TYR A CA 1
ATOM 1304 C C . TYR A 1 161 ? -20.883 -12.433 13.579 1.00 47.03 161 TYR A C 1
ATOM 1306 O O . TYR A 1 161 ? -21.094 -12.965 12.495 1.00 47.03 161 TYR A O 1
ATOM 1314 N N . ASN A 1 162 ? -21.172 -13.048 14.729 1.00 43.00 162 ASN A N 1
ATOM 1315 C CA . ASN A 1 162 ? -21.636 -14.435 14.813 1.00 43.00 162 ASN A CA 1
ATOM 1316 C C . ASN A 1 162 ? -23.142 -14.551 15.118 1.00 43.00 162 ASN A C 1
ATOM 1318 O O . ASN A 1 162 ? -23.602 -15.613 15.542 1.00 43.00 162 ASN A O 1
ATOM 1322 N N . ARG A 1 163 ? -23.907 -13.460 14.957 1.00 43.41 163 ARG A N 1
ATOM 1323 C CA . ARG A 1 163 ? -25.358 -13.452 15.172 1.00 43.41 163 ARG A CA 1
ATOM 1324 C C . ARG A 1 163 ? -26.050 -14.097 13.959 1.00 43.41 163 ARG A C 1
ATOM 1326 O O . ARG A 1 163 ? -25.928 -13.563 12.860 1.00 43.41 163 ARG A O 1
ATOM 1333 N N . PRO A 1 164 ? -26.756 -15.231 14.119 1.00 47.28 164 PRO A N 1
ATOM 1334 C CA . PRO A 1 164 ? -27.421 -15.897 13.003 1.00 47.28 164 PRO A CA 1
ATOM 1335 C C . PRO A 1 164 ? -28.550 -15.022 12.438 1.00 47.28 164 PRO A C 1
ATOM 1337 O O . PRO A 1 164 ? -29.328 -14.436 13.189 1.00 47.28 164 PRO A O 1
ATOM 1340 N N . ASP A 1 165 ? -28.650 -14.969 11.107 1.00 57.19 165 ASP A N 1
ATOM 1341 C CA . ASP A 1 165 ? -29.511 -14.068 10.316 1.00 57.19 165 ASP A CA 1
ATOM 1342 C C . ASP A 1 165 ? -31.025 -14.143 10.585 1.00 57.19 165 ASP A C 1
ATOM 1344 O O . ASP A 1 165 ? -31.790 -13.327 10.073 1.00 57.19 165 ASP A O 1
ATOM 1348 N N . ASN A 1 166 ? -31.479 -15.088 11.407 1.00 48.41 166 ASN A N 1
ATOM 1349 C CA . ASN A 1 166 ? -32.897 -15.383 11.594 1.00 48.41 166 ASN A CA 1
ATOM 1350 C C . ASN A 1 166 ? -33.663 -14.327 12.424 1.00 48.41 166 ASN A C 1
ATOM 1352 O O . ASN A 1 166 ? -34.891 -14.319 12.418 1.00 48.41 166 ASN A O 1
ATOM 1356 N N . ASP A 1 167 ? -32.959 -13.410 13.097 1.00 51.59 167 ASP A N 1
ATOM 1357 C CA . ASP A 1 167 ? -33.568 -12.363 13.935 1.00 51.59 167 ASP A CA 1
ATOM 1358 C C . ASP A 1 167 ? -33.684 -10.989 13.242 1.00 51.59 167 ASP A C 1
ATOM 1360 O O . ASP A 1 167 ? -34.243 -10.060 13.823 1.00 51.59 167 ASP A O 1
ATOM 1364 N N . ARG A 1 168 ? -33.193 -10.823 12.000 1.00 53.28 168 ARG A N 1
ATOM 1365 C CA . ARG A 1 168 ? -33.239 -9.525 11.287 1.00 53.28 168 ARG A CA 1
ATOM 1366 C C . ARG A 1 168 ? -34.617 -9.150 10.712 1.00 53.28 168 ARG A C 1
ATOM 1368 O O . ARG A 1 168 ? -34.793 -8.012 10.298 1.00 53.28 168 ARG A O 1
ATOM 1375 N N . ASN A 1 169 ? -35.599 -10.057 10.730 1.00 41.88 169 ASN A N 1
ATOM 1376 C CA . ASN A 1 169 ? -36.925 -9.858 10.113 1.00 41.88 169 ASN A CA 1
ATOM 1377 C C . ASN A 1 169 ? -38.074 -9.632 11.118 1.00 41.88 169 ASN A C 1
ATOM 1379 O O . ASN A 1 169 ? -39.241 -9.819 10.774 1.00 41.88 169 ASN A O 1
ATOM 1383 N N . LYS A 1 170 ? -37.774 -9.268 12.369 1.00 44.88 170 LYS A N 1
ATOM 1384 C CA . LYS A 1 170 ? -38.794 -8.965 13.386 1.00 44.88 170 LYS A CA 1
ATOM 1385 C C . LYS A 1 170 ? -38.482 -7.692 14.172 1.00 44.88 170 LYS A C 1
ATOM 1387 O O . LYS A 1 170 ? -38.388 -7.771 15.390 1.00 44.88 170 LYS A O 1
ATOM 1392 N N . ILE A 1 171 ? -38.344 -6.545 13.507 1.00 39.88 171 ILE A N 1
ATOM 1393 C CA . ILE A 1 171 ? -38.683 -5.220 14.065 1.00 39.88 171 ILE A CA 1
ATOM 1394 C C . ILE A 1 171 ? -39.176 -4.345 12.916 1.00 39.88 171 ILE A C 1
ATOM 1396 O O . ILE A 1 171 ? -38.464 -4.308 11.889 1.00 39.88 171 ILE A O 1
#

Secondary structure (DSSP, 8-state):
-HHHHHHHHHHHHHHHHHHT-SSHHHHHHHHHHHTTTTHHHHHHHHHHTTTS-TTTHHHHHHHHHHHHHHHHHHHHHHHHHHHHHHTTT-TTHHHHHHHHHHHHHHHHHHHHHHHHHHHHHHHHHHT-----S--HHHHHHHHHHHHHHHHHHHHHHHHHHT--GGGTT--

pLDDT: mean 75.77, std 14.99, range [39.88, 96.38]

InterPro domains:
  IPR036259 MFS transporter superfamily [G3DSA:1.20.1250.20] (1-111)
  IPR036259 MFS transporter superfamily [SSF103473] (17-113)

Organism: NCBI:txid392030

Radius of gyration: 23.15 Å; chains: 1; bounding box: 60×28×75 Å